Protein AF-A0A662VJW2-F1 (afdb_monomer_lite)

Sequence (137 aa):
MLLLQTQQCQNPDRDEFPTKNGEPADIYIEEFNFNGEPKRIAPWAVYIVDGKLIATATADSKVYIWNEIPKENNTPPDIMLTANGMFGTPREIWSDGERLVIGDHNAKFNCEDSENCFGTVSGTFVWKEFPNYIDEG

Radius of gyration: 16.95 Å; chains: 1; bounding box: 42×39×52 Å

Structure (mmCIF, N/CA/C/O backbone):
data_AF-A0A662VJW2-F1
#
_entry.id   AF-A0A662VJW2-F1
#
loop_
_atom_site.group_PDB
_atom_site.id
_atom_site.type_symbol
_atom_site.label_atom_id
_atom_site.label_alt_id
_atom_site.label_comp_id
_atom_site.label_asym_id
_atom_site.label_entity_id
_atom_site.label_seq_id
_atom_site.pdbx_PDB_ins_code
_atom_site.Cartn_x
_atom_site.Cartn_y
_atom_site.Cartn_z
_atom_site.occupancy
_atom_site.B_iso_or_equiv
_atom_site.auth_seq_id
_atom_site.auth_comp_id
_atom_site.auth_asym_id
_atom_site.auth_atom_id
_atom_site.pdbx_PDB_model_num
ATOM 1 N N . MET A 1 1 ? -5.758 26.450 34.525 1.00 38.97 1 MET A N 1
ATOM 2 C CA . MET A 1 1 ? -4.876 25.725 33.591 1.00 38.97 1 MET A CA 1
ATOM 3 C C . MET A 1 1 ? -5.542 24.391 33.309 1.00 38.97 1 MET A C 1
ATOM 5 O O . MET A 1 1 ? -5.443 23.487 34.123 1.00 38.97 1 MET A O 1
ATOM 9 N N . LEU A 1 2 ? -6.362 24.334 32.259 1.00 36.88 2 LEU A N 1
ATOM 10 C CA . LEU A 1 2 ? -7.053 23.113 31.854 1.00 36.88 2 LEU A CA 1
ATOM 11 C C . LEU A 1 2 ? -6.132 22.430 30.839 1.00 36.88 2 LEU A C 1
ATOM 13 O O . LEU A 1 2 ? -5.935 22.955 29.746 1.00 36.88 2 LEU A O 1
ATOM 17 N N . LEU A 1 3 ? -5.497 21.328 31.232 1.00 42.06 3 LEU A N 1
ATOM 18 C CA . LEU A 1 3 ? -4.831 20.445 30.281 1.00 42.06 3 LEU A CA 1
ATOM 19 C C . LEU A 1 3 ? -5.944 19.791 29.458 1.00 42.06 3 LEU A C 1
ATOM 21 O O . LEU A 1 3 ? -6.606 18.870 29.929 1.00 42.06 3 LEU A O 1
ATOM 25 N N . LEU A 1 4 ? -6.186 20.313 28.253 1.00 40.66 4 LEU A N 1
ATOM 26 C CA . LEU A 1 4 ? -6.821 19.552 27.184 1.00 40.66 4 LEU A CA 1
ATOM 27 C C . LEU A 1 4 ? -5.889 18.369 26.922 1.00 40.66 4 LEU A C 1
ATOM 29 O O . LEU A 1 4 ? -4.893 18.505 26.216 1.00 40.66 4 LEU A O 1
ATOM 33 N N . GLN A 1 5 ? -6.164 17.233 27.562 1.00 43.75 5 GLN A N 1
ATOM 34 C CA . GLN A 1 5 ? -5.657 15.966 27.069 1.00 43.75 5 GLN A CA 1
ATOM 35 C C . GLN A 1 5 ? -6.224 15.845 25.662 1.00 43.75 5 GLN A C 1
ATOM 37 O O . GLN A 1 5 ? -7.439 15.763 25.476 1.00 43.75 5 GLN A O 1
ATOM 42 N N . THR A 1 6 ? -5.349 15.961 24.669 1.00 46.50 6 THR A N 1
ATOM 43 C CA . THR A 1 6 ? -5.655 15.560 23.307 1.00 46.50 6 THR A CA 1
ATOM 44 C C . THR A 1 6 ? -6.275 14.173 23.403 1.00 46.50 6 THR A C 1
ATOM 46 O O . THR A 1 6 ? -5.685 13.274 24.002 1.00 46.50 6 THR A O 1
ATOM 49 N N . GLN A 1 7 ? -7.506 14.023 22.914 1.00 47.97 7 GLN A N 1
ATOM 50 C CA . GLN A 1 7 ? -8.115 12.714 22.712 1.00 47.97 7 GLN A CA 1
ATOM 51 C C . GLN A 1 7 ? -7.150 11.951 21.808 1.00 47.97 7 GLN A C 1
ATOM 53 O O . GLN A 1 7 ? -7.095 12.197 20.607 1.00 47.97 7 GLN A O 1
ATOM 58 N N . GLN A 1 8 ? -6.296 11.121 22.399 1.00 52.97 8 GLN A N 1
ATOM 59 C CA . GLN A 1 8 ? -5.485 10.212 21.619 1.00 52.97 8 GLN A CA 1
ATOM 60 C C . GLN A 1 8 ? -6.459 9.275 20.901 1.00 52.97 8 GLN A C 1
ATOM 62 O O . GLN A 1 8 ? -7.462 8.865 21.489 1.00 52.97 8 GLN A O 1
ATOM 67 N N . CYS A 1 9 ? -6.187 8.973 19.632 1.00 52.09 9 CYS A N 1
ATOM 68 C CA . CYS A 1 9 ? -6.887 7.964 18.835 1.00 52.09 9 CYS A CA 1
ATOM 69 C C . CYS A 1 9 ? -6.610 6.562 19.407 1.00 52.09 9 CYS A C 1
ATOM 71 O O . CYS A 1 9 ? -5.927 5.753 18.791 1.00 52.09 9 CYS A O 1
ATOM 73 N N . GLN A 1 10 ? -6.992 6.325 20.657 1.00 51.41 10 GLN A N 1
ATOM 74 C CA . GLN A 1 10 ? -6.700 5.107 21.394 1.00 51.41 10 GLN A CA 1
ATOM 75 C C . GLN A 1 10 ? -8.037 4.509 21.813 1.00 51.41 10 GLN A C 1
ATOM 77 O O . GLN A 1 10 ? -8.593 4.859 22.854 1.00 51.41 10 GLN A O 1
ATOM 82 N N . ASN A 1 11 ? -8.558 3.614 20.980 1.00 58.41 11 ASN A N 1
ATOM 83 C CA . ASN A 1 11 ? -9.408 2.537 21.463 1.00 58.41 11 ASN A CA 1
ATOM 84 C C . ASN A 1 11 ? -9.055 1.249 20.699 1.00 58.41 11 ASN A C 1
ATOM 86 O O . ASN A 1 11 ? -9.809 0.852 19.817 1.00 58.41 11 ASN A O 1
ATOM 90 N N . PRO A 1 12 ? -7.898 0.623 20.999 1.00 54.94 12 PRO A N 1
ATOM 91 C CA . PRO A 1 12 ? -7.424 -0.570 20.288 1.00 54.94 12 PRO A CA 1
ATOM 92 C C . PRO A 1 12 ? -8.339 -1.797 20.467 1.00 54.94 12 PRO A C 1
ATOM 94 O O . PRO A 1 12 ? -8.167 -2.789 19.769 1.00 54.94 12 PRO A O 1
ATOM 97 N N . ASP A 1 13 ? -9.319 -1.724 21.375 1.00 57.59 13 ASP A N 1
ATOM 98 C CA . ASP A 1 13 ? -10.310 -2.776 21.634 1.00 57.59 13 ASP A CA 1
ATOM 99 C C . ASP A 1 13 ? -11.638 -2.553 20.881 1.00 57.59 13 ASP A C 1
ATOM 101 O O . ASP A 1 13 ? -12.646 -3.203 21.175 1.00 57.59 13 ASP A O 1
ATOM 105 N N . ARG A 1 14 ? -11.689 -1.593 19.950 1.00 67.81 14 ARG A N 1
ATOM 106 C CA . ARG A 1 14 ? -12.900 -1.259 19.200 1.00 67.81 14 ARG A CA 1
ATOM 107 C C . ARG A 1 14 ? -12.854 -1.821 17.779 1.00 67.81 14 ARG A C 1
ATOM 109 O O . ARG A 1 14 ? -12.075 -1.366 16.959 1.00 67.81 14 ARG A O 1
ATOM 116 N N . ASP A 1 15 ? -13.799 -2.714 17.488 1.00 72.19 15 ASP A N 1
ATOM 117 C CA . ASP A 1 15 ? -14.036 -3.310 16.161 1.00 72.19 15 ASP A CA 1
ATOM 118 C C . ASP A 1 15 ? -15.402 -2.882 15.568 1.00 72.19 15 ASP A C 1
ATOM 120 O O . ASP A 1 15 ? -16.061 -3.629 14.842 1.00 72.19 15 ASP A O 1
ATOM 124 N N . GLU A 1 16 ? -15.887 -1.679 15.902 1.00 81.94 16 GLU A N 1
ATOM 125 C CA . GLU A 1 16 ? -17.221 -1.205 15.505 1.00 81.94 16 GLU A CA 1
ATOM 126 C C . GLU A 1 16 ? -17.171 0.080 14.679 1.00 81.94 16 GLU A C 1
ATOM 128 O O . GLU A 1 16 ? -16.549 1.068 15.077 1.00 81.94 16 GLU A O 1
ATOM 133 N N . PHE A 1 17 ? -17.934 0.105 13.580 1.00 86.69 17 PHE A N 1
ATOM 134 C CA . PHE A 1 17 ? -18.051 1.277 12.713 1.00 86.69 17 PHE A CA 1
ATOM 135 C C . PHE A 1 17 ? -18.492 2.533 13.495 1.00 86.69 17 PHE A C 1
ATOM 137 O O . PHE A 1 17 ? -19.345 2.426 14.385 1.00 86.69 17 PHE A O 1
ATOM 144 N N . PRO A 1 18 ? -17.971 3.733 13.167 1.00 87.81 18 PRO A N 1
ATOM 145 C CA . PRO A 1 18 ? -18.360 4.964 13.842 1.00 87.81 18 PRO A CA 1
ATOM 146 C C . PRO A 1 18 ? -19.875 5.203 13.842 1.00 87.81 18 PRO A C 1
ATOM 148 O O . PRO A 1 18 ? -20.518 5.172 12.794 1.00 87.81 18 PRO A O 1
ATOM 151 N N . THR A 1 19 ? -20.454 5.477 15.014 1.00 91.69 19 THR A N 1
ATOM 152 C CA . THR A 1 19 ? -21.907 5.688 15.186 1.00 91.69 19 THR A CA 1
ATOM 153 C C . THR A 1 19 ? -22.279 7.144 15.466 1.00 91.69 19 THR A C 1
ATOM 155 O O . THR A 1 19 ? -23.451 7.516 15.391 1.00 91.69 19 THR A O 1
ATOM 158 N N . LYS A 1 20 ? -21.291 7.999 15.754 1.00 90.38 20 LYS A N 1
ATOM 159 C CA . LYS A 1 20 ? -21.474 9.448 15.924 1.00 90.38 20 LYS A CA 1
ATOM 160 C C . LYS A 1 20 ? -20.257 10.225 15.422 1.00 90.38 20 LYS A C 1
ATOM 162 O O . LYS A 1 20 ? -19.149 9.703 15.325 1.00 90.38 20 LYS A O 1
ATOM 167 N N . ASN A 1 21 ? -20.471 11.506 15.137 1.00 91.12 21 ASN A N 1
ATOM 168 C CA . ASN A 1 21 ? -19.420 12.404 14.665 1.00 91.12 21 ASN A CA 1
ATOM 169 C C . ASN A 1 21 ? -18.296 12.553 15.701 1.00 91.12 21 ASN A C 1
ATOM 171 O O . ASN A 1 21 ? -18.565 12.707 16.893 1.00 91.12 21 ASN A O 1
ATOM 175 N N . GLY A 1 22 ? -17.051 12.593 15.220 1.00 85.50 22 GLY A N 1
ATOM 176 C CA . GLY A 1 22 ? -15.871 12.847 16.050 1.00 85.50 22 GLY A CA 1
ATOM 177 C C . GLY A 1 22 ? -15.445 11.674 16.935 1.00 85.50 22 GLY A C 1
ATOM 178 O O . GLY A 1 22 ? -14.652 11.871 17.851 1.00 85.50 22 GLY A O 1
ATOM 179 N N . GLU A 1 23 ? -15.965 10.470 16.698 1.00 86.88 23 GLU A N 1
ATOM 180 C CA . GLU A 1 23 ? -15.396 9.274 17.312 1.00 86.88 23 GLU A CA 1
ATOM 181 C C . GLU A 1 23 ? -13.955 9.040 16.836 1.00 86.88 23 GLU A C 1
ATOM 183 O O . GLU A 1 23 ? -13.666 9.263 15.658 1.00 86.88 23 GLU A O 1
ATOM 188 N N . PRO A 1 24 ? -13.051 8.611 17.737 1.00 85.56 24 PRO A N 1
ATOM 189 C CA . PRO A 1 24 ? -11.675 8.322 17.362 1.00 85.56 24 PRO A CA 1
ATOM 190 C C . PRO A 1 24 ? -11.624 7.138 16.393 1.00 85.56 24 PRO A C 1
ATOM 192 O O . PRO A 1 24 ? -12.478 6.249 16.449 1.00 85.56 24 PRO A O 1
ATOM 195 N N . ALA A 1 25 ? -10.599 7.129 15.541 1.00 87.88 25 ALA A N 1
ATOM 196 C CA . ALA A 1 25 ? -10.207 5.928 14.815 1.00 87.88 25 ALA A CA 1
ATOM 197 C C . ALA A 1 25 ? -9.697 4.860 15.798 1.00 87.88 25 ALA A C 1
ATOM 199 O O . ALA A 1 25 ? -9.149 5.209 16.849 1.00 87.88 25 ALA A O 1
ATOM 200 N N . ASP A 1 26 ? -9.855 3.587 15.436 1.00 88.00 26 ASP A N 1
ATOM 201 C CA . ASP A 1 26 ? -9.395 2.450 16.248 1.00 88.00 26 ASP A CA 1
ATOM 202 C C . ASP A 1 26 ? -7.861 2.392 16.271 1.00 88.00 26 ASP A C 1
ATOM 204 O O . ASP A 1 26 ? -7.245 2.246 17.329 1.00 88.00 26 ASP A O 1
ATOM 208 N N . ILE A 1 27 ? -7.255 2.626 15.099 1.00 89.69 27 ILE A N 1
ATOM 209 C CA . ILE A 1 27 ? -5.813 2.762 14.897 1.00 89.69 27 ILE A CA 1
ATOM 210 C C . ILE A 1 27 ? -5.472 3.957 13.996 1.00 89.69 27 ILE A C 1
ATOM 212 O O . ILE A 1 27 ? -6.297 4.449 13.222 1.00 89.69 27 ILE A O 1
ATOM 216 N N . TYR A 1 28 ? -4.213 4.381 14.037 1.00 90.38 28 TYR A N 1
ATOM 217 C CA . TYR A 1 28 ? -3.600 5.267 13.056 1.00 90.38 28 TYR A CA 1
ATOM 218 C C . TYR A 1 28 ? -2.226 4.745 12.625 1.00 90.38 28 TYR A C 1
ATOM 220 O O . TYR A 1 28 ? -1.534 4.039 13.364 1.00 90.38 28 TYR A O 1
ATOM 228 N N . ILE A 1 29 ? -1.831 5.116 11.408 1.00 90.56 29 ILE A N 1
ATOM 229 C CA . ILE A 1 29 ? -0.512 4.820 10.855 1.00 90.56 29 ILE A CA 1
ATOM 230 C C . ILE A 1 29 ? 0.052 6.125 10.295 1.00 90.56 29 ILE A C 1
ATOM 232 O O . ILE A 1 29 ? -0.382 6.604 9.247 1.00 90.56 29 ILE A O 1
ATOM 236 N N . GLU A 1 30 ? 0.988 6.722 11.024 1.00 87.56 30 GLU A N 1
ATOM 237 C CA . GLU A 1 30 ? 1.629 7.989 10.648 1.00 87.56 30 GLU A CA 1
ATOM 238 C C . GLU A 1 30 ? 3.137 7.820 10.450 1.00 87.56 30 GLU A C 1
ATOM 240 O O . GLU A 1 30 ? 3.689 8.258 9.436 1.00 87.56 30 GLU A O 1
ATOM 245 N N . GLU A 1 31 ? 3.780 7.135 11.396 1.00 85.75 31 GLU A N 1
ATOM 246 C CA . GLU A 1 31 ? 5.220 6.945 11.482 1.00 85.75 31 GLU A CA 1
ATOM 247 C C . GLU A 1 31 ? 5.514 5.605 12.139 1.00 85.75 31 GLU A C 1
ATOM 249 O O . GLU A 1 31 ? 5.039 5.337 13.236 1.00 85.75 31 GLU A O 1
ATOM 254 N N . PHE A 1 32 ? 6.330 4.774 11.507 1.00 88.06 32 PHE A N 1
ATOM 255 C CA . PHE A 1 32 ? 6.756 3.495 12.075 1.00 88.06 32 PHE A CA 1
ATOM 256 C C . PHE A 1 32 ? 8.221 3.234 11.754 1.00 88.06 32 PHE A C 1
ATOM 258 O O . PHE A 1 32 ? 8.782 3.836 10.841 1.00 88.06 32 PHE A O 1
ATOM 265 N N . ASN A 1 33 ? 8.844 2.319 12.494 1.00 87.88 33 ASN A N 1
ATOM 266 C CA . ASN A 1 33 ? 10.192 1.853 12.186 1.00 87.88 33 ASN A CA 1
ATOM 267 C C . ASN A 1 33 ? 10.106 0.570 11.364 1.00 87.88 33 ASN A C 1
ATOM 269 O O . ASN A 1 33 ? 9.606 -0.440 11.856 1.00 87.88 33 ASN A O 1
ATOM 273 N N . PHE A 1 34 ? 10.619 0.592 10.139 1.00 83.69 34 PHE A N 1
ATOM 274 C CA . PHE A 1 34 ? 10.737 -0.597 9.299 1.00 83.69 34 PHE A CA 1
ATOM 275 C C . PHE A 1 34 ? 12.212 -0.918 9.107 1.00 83.69 34 PHE A C 1
ATOM 277 O O . PHE A 1 34 ? 12.969 -0.084 8.613 1.00 83.69 34 PHE A O 1
ATOM 284 N N . ASN A 1 35 ? 12.630 -2.100 9.561 1.00 84.94 35 ASN A N 1
ATOM 285 C CA . ASN A 1 35 ? 14.033 -2.525 9.577 1.00 84.94 35 ASN A CA 1
ATOM 286 C C . ASN A 1 35 ? 14.987 -1.502 10.231 1.00 84.94 35 ASN A C 1
ATOM 288 O O . ASN A 1 35 ? 16.122 -1.337 9.801 1.00 84.94 35 ASN A O 1
ATOM 292 N N . GLY A 1 36 ? 14.523 -0.822 11.287 1.00 84.94 36 GLY A N 1
ATOM 293 C CA . GLY A 1 36 ? 15.311 0.165 12.036 1.00 84.94 36 GLY A CA 1
ATOM 294 C C . GLY A 1 36 ? 15.256 1.594 11.491 1.00 84.94 36 GLY A C 1
ATOM 295 O O . GLY A 1 36 ? 15.762 2.494 12.153 1.00 84.94 36 GLY A O 1
ATOM 296 N N . GLU A 1 37 ? 14.599 1.819 10.351 1.00 82.75 37 GLU A N 1
ATOM 297 C CA . GLU A 1 37 ? 14.493 3.141 9.731 1.00 82.75 37 GLU A CA 1
ATOM 298 C C . GLU A 1 37 ? 13.100 3.753 9.943 1.00 82.75 37 GLU A C 1
ATOM 300 O O . GLU A 1 37 ? 12.098 3.079 9.674 1.00 82.75 37 GLU A O 1
ATOM 305 N N . PRO A 1 38 ? 12.999 5.026 10.369 1.00 85.06 38 PRO A N 1
ATOM 306 C CA . PRO A 1 38 ? 11.719 5.705 10.508 1.00 85.06 38 PRO A CA 1
ATOM 307 C C . PRO A 1 38 ? 11.110 5.974 9.128 1.00 85.06 38 PRO A C 1
ATOM 309 O O . PRO A 1 38 ? 11.744 6.564 8.250 1.00 85.06 38 PRO A O 1
ATOM 312 N N . LYS A 1 39 ? 9.859 5.557 8.936 1.00 87.88 39 LYS A N 1
ATOM 313 C CA . LYS A 1 39 ? 9.106 5.684 7.687 1.00 87.88 39 LYS A CA 1
ATOM 314 C C . LYS A 1 39 ? 7.840 6.496 7.891 1.00 87.88 39 LYS A C 1
ATOM 316 O O . LYS A 1 39 ? 7.184 6.387 8.920 1.00 87.88 39 LYS A O 1
ATOM 321 N N . ARG A 1 40 ? 7.482 7.272 6.867 1.00 84.44 40 ARG A N 1
ATOM 322 C CA . ARG A 1 40 ? 6.220 8.014 6.749 1.00 84.44 40 ARG A CA 1
ATOM 323 C C . ARG A 1 40 ? 5.479 7.527 5.520 1.00 84.44 40 ARG A C 1
ATOM 325 O O . ARG A 1 40 ? 6.094 7.317 4.479 1.00 84.44 40 ARG A O 1
ATOM 332 N N . ILE A 1 41 ? 4.160 7.396 5.619 1.00 84.75 41 ILE A N 1
ATOM 333 C CA . ILE A 1 41 ? 3.363 6.903 4.492 1.00 84.75 41 ILE A CA 1
ATOM 334 C C . ILE A 1 41 ? 2.992 8.052 3.543 1.00 84.75 41 ILE A C 1
ATOM 336 O O . ILE A 1 41 ? 3.224 7.953 2.348 1.00 84.75 41 ILE A O 1
ATOM 340 N N . ALA A 1 42 ? 2.459 9.176 4.036 1.00 90.62 42 ALA A N 1
ATOM 341 C CA . ALA A 1 42 ? 1.806 10.174 3.170 1.00 90.62 42 ALA A CA 1
ATOM 342 C C . ALA A 1 42 ? 0.854 9.496 2.147 1.00 90.62 42 ALA A C 1
ATOM 344 O O . ALA A 1 42 ? 1.088 9.585 0.939 1.00 90.62 42 ALA A O 1
ATOM 345 N N . PRO A 1 43 ? -0.170 8.758 2.623 1.00 93.50 43 PRO A N 1
ATOM 346 C CA . PRO A 1 43 ? -0.943 7.851 1.785 1.00 93.50 43 PRO A CA 1
ATOM 347 C C . PRO A 1 43 ? -1.879 8.600 0.847 1.00 93.50 43 PRO A C 1
ATOM 349 O O . PRO A 1 43 ? -2.806 9.270 1.297 1.00 93.50 43 PRO A O 1
ATOM 352 N N . TRP A 1 44 ? -1.663 8.462 -0.461 1.00 96.12 44 TRP A N 1
ATOM 353 C CA . TRP A 1 44 ? -2.611 8.949 -1.467 1.00 96.12 44 TRP A CA 1
ATOM 354 C C . TRP A 1 44 ? -3.643 7.886 -1.853 1.00 96.12 44 TRP A C 1
ATOM 356 O O . TRP A 1 44 ? -4.780 8.238 -2.155 1.00 96.12 44 TRP A O 1
ATOM 366 N N . ALA A 1 45 ? -3.281 6.602 -1.779 1.00 97.31 45 ALA A N 1
ATOM 367 C CA . ALA A 1 45 ? -4.216 5.489 -1.871 1.00 97.31 45 ALA A CA 1
ATOM 368 C C . ALA A 1 45 ? -4.025 4.489 -0.728 1.00 97.31 45 ALA A C 1
ATOM 370 O O . ALA A 1 45 ? -2.906 4.193 -0.299 1.00 97.31 45 ALA A O 1
ATOM 371 N N . VAL A 1 46 ? -5.157 3.949 -0.278 1.00 97.50 46 VAL A N 1
ATOM 372 C CA . VAL A 1 46 ? -5.267 2.860 0.693 1.00 97.50 46 VAL A CA 1
ATOM 373 C C . VAL A 1 46 ? -6.304 1.871 0.165 1.00 97.50 46 VAL A C 1
ATOM 375 O O . VAL A 1 46 ? -7.331 2.284 -0.373 1.00 97.50 46 VAL A O 1
ATOM 378 N N . TYR A 1 47 ? -6.035 0.577 0.296 1.00 98.12 47 TYR A N 1
ATOM 379 C CA . TYR A 1 47 ? -6.902 -0.488 -0.198 1.00 98.12 47 TYR A CA 1
ATOM 380 C C . TYR A 1 47 ? -6.903 -1.671 0.770 1.00 98.12 47 TYR A C 1
ATOM 382 O O . TYR A 1 47 ? -5.856 -2.022 1.312 1.00 98.12 47 TYR A O 1
ATOM 390 N N . ILE A 1 48 ? -8.069 -2.283 0.978 1.00 97.75 48 ILE A N 1
ATOM 391 C CA . ILE A 1 48 ? -8.215 -3.507 1.772 1.00 97.75 48 ILE A CA 1
ATOM 392 C C . ILE A 1 48 ? -8.741 -4.613 0.866 1.00 97.75 48 ILE A C 1
ATOM 394 O O . ILE A 1 48 ? -9.727 -4.417 0.156 1.00 97.75 48 ILE A O 1
ATOM 398 N N . VAL A 1 49 ? -8.091 -5.773 0.911 1.00 98.19 49 VAL A N 1
ATOM 399 C CA . VAL A 1 49 ? -8.487 -6.973 0.165 1.00 98.19 49 VAL A CA 1
ATOM 400 C C . VAL A 1 49 ? -8.090 -8.212 0.948 1.00 98.19 49 VAL A C 1
ATOM 402 O O . VAL A 1 49 ? -6.983 -8.271 1.471 1.00 98.19 49 VAL A O 1
ATOM 405 N N . ASP A 1 50 ? -9.003 -9.173 1.085 1.00 97.31 50 ASP A N 1
ATOM 406 C CA . ASP A 1 50 ? -8.769 -10.444 1.787 1.00 97.31 50 ASP A CA 1
ATOM 407 C C . ASP A 1 50 ? -8.104 -10.301 3.169 1.00 97.31 50 ASP A C 1
ATOM 409 O O . ASP A 1 50 ? -7.215 -11.061 3.546 1.00 97.31 50 ASP A O 1
ATOM 413 N N . GLY A 1 51 ? -8.519 -9.282 3.931 1.00 96.19 51 GLY A N 1
ATOM 414 C CA . GLY A 1 51 ? -7.980 -8.984 5.262 1.00 96.19 51 GLY A CA 1
ATOM 415 C C . GLY A 1 51 ? -6.606 -8.301 5.272 1.00 96.19 51 GLY A C 1
ATOM 416 O O . GLY A 1 51 ? -6.113 -7.974 6.348 1.00 96.19 51 GLY A O 1
ATOM 417 N N . LYS A 1 52 ? -6.009 -8.040 4.106 1.00 97.75 52 LYS A N 1
ATOM 418 C CA . LYS A 1 52 ? -4.753 -7.296 3.943 1.00 97.75 52 LYS A CA 1
ATOM 419 C C . LYS A 1 52 ? -5.017 -5.806 3.834 1.00 97.75 52 LYS A C 1
ATOM 421 O O . LYS A 1 52 ? -6.003 -5.396 3.224 1.00 97.75 52 LYS A O 1
ATOM 426 N N . LEU A 1 53 ? -4.092 -5.005 4.350 1.00 97.81 53 LEU A N 1
ATOM 427 C CA . LEU A 1 53 ? -4.062 -3.559 4.156 1.00 97.81 53 LEU A CA 1
ATOM 428 C C . LEU A 1 53 ? -2.917 -3.206 3.208 1.00 97.81 53 LEU A C 1
ATOM 430 O O . LEU A 1 53 ? -1.788 -3.646 3.399 1.00 97.81 53 LEU A O 1
ATOM 434 N N . ILE A 1 54 ? -3.196 -2.385 2.204 1.00 98.25 54 ILE A N 1
ATOM 435 C CA . ILE A 1 54 ? -2.212 -1.880 1.246 1.00 98.25 54 ILE A CA 1
ATOM 436 C C . ILE A 1 54 ? -2.267 -0.360 1.291 1.00 98.25 54 ILE A C 1
ATOM 438 O O . ILE A 1 54 ? -3.346 0.221 1.177 1.00 98.25 54 ILE A O 1
ATOM 442 N N . ALA A 1 55 ? -1.117 0.293 1.420 1.00 97.56 55 ALA A N 1
ATOM 443 C CA . ALA A 1 55 ? -1.023 1.744 1.361 1.00 97.56 55 ALA A CA 1
ATOM 444 C C . ALA A 1 55 ? 0.138 2.176 0.468 1.00 97.56 55 ALA A C 1
ATOM 446 O O . ALA A 1 55 ? 1.261 1.683 0.589 1.00 97.56 55 ALA A O 1
ATOM 447 N N . THR A 1 56 ? -0.109 3.142 -0.413 1.00 97.19 56 THR A N 1
ATOM 448 C CA . THR A 1 56 ? 0.980 3.819 -1.120 1.00 97.19 56 THR A CA 1
ATOM 449 C C . THR A 1 56 ? 1.720 4.703 -0.134 1.00 97.19 56 THR A C 1
ATOM 451 O O . THR A 1 56 ? 1.092 5.538 0.513 1.00 97.19 56 THR A O 1
ATOM 454 N N . ALA A 1 57 ? 3.039 4.585 -0.066 1.00 94.94 57 ALA A N 1
ATOM 455 C CA . ALA A 1 57 ? 3.878 5.531 0.640 1.00 94.94 57 ALA A CA 1
ATOM 456 C C . ALA A 1 57 ? 4.425 6.577 -0.336 1.00 94.94 57 ALA A C 1
ATOM 458 O O . ALA A 1 57 ? 5.587 6.532 -0.747 1.00 94.94 57 ALA A O 1
ATOM 459 N N . THR A 1 58 ? 3.548 7.475 -0.789 1.00 93.56 58 THR A N 1
ATOM 460 C CA . THR A 1 58 ? 3.773 8.318 -1.973 1.00 93.56 58 THR A CA 1
ATOM 461 C C . THR A 1 58 ? 5.008 9.207 -1.841 1.00 93.56 58 THR A C 1
ATOM 463 O O . THR A 1 58 ? 5.735 9.386 -2.814 1.00 93.56 58 THR A O 1
ATOM 466 N N . ALA A 1 59 ? 5.268 9.746 -0.646 1.00 88.69 59 ALA A N 1
ATOM 467 C CA . ALA A 1 59 ? 6.443 10.582 -0.387 1.00 88.69 59 ALA A CA 1
ATOM 468 C C . ALA A 1 59 ? 7.753 9.781 -0.265 1.00 88.69 59 ALA A C 1
ATOM 470 O O . ALA A 1 59 ? 8.829 10.360 -0.370 1.00 88.69 59 ALA A O 1
ATOM 471 N N . ASP A 1 60 ? 7.661 8.469 -0.047 1.00 90.69 60 ASP A N 1
ATOM 472 C CA . ASP A 1 60 ? 8.798 7.571 0.173 1.00 90.69 60 ASP A CA 1
ATOM 473 C C . ASP A 1 60 ? 9.047 6.647 -1.036 1.00 90.69 60 ASP A C 1
ATOM 475 O O . ASP A 1 60 ? 9.857 5.722 -0.963 1.00 90.69 60 ASP A O 1
ATOM 479 N N . SER A 1 61 ? 8.345 6.881 -2.156 1.00 92.88 61 SER A N 1
ATOM 480 C CA . SER A 1 61 ? 8.426 6.074 -3.383 1.00 92.88 61 SER A CA 1
ATOM 481 C C . SER A 1 61 ? 8.254 4.570 -3.124 1.00 92.88 61 SER A C 1
ATOM 483 O O . SER A 1 61 ? 9.001 3.751 -3.654 1.00 92.88 61 SER A O 1
ATOM 485 N N . LYS A 1 62 ? 7.297 4.199 -2.270 1.00 94.56 62 LYS A N 1
ATOM 486 C CA . LYS A 1 62 ? 7.069 2.807 -1.852 1.00 94.56 62 LYS A CA 1
ATOM 487 C C . LYS 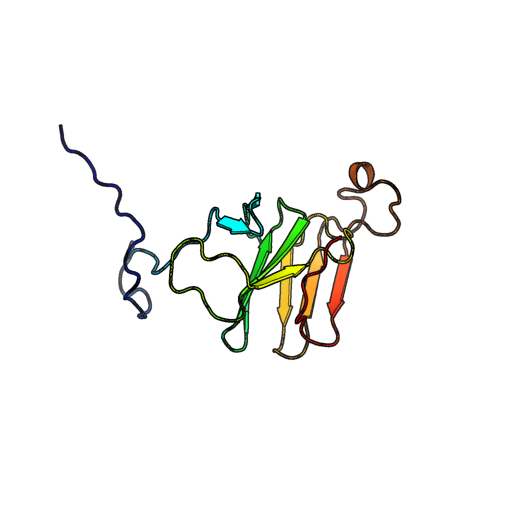A 1 62 ? 5.592 2.448 -1.847 1.00 94.56 62 LYS A C 1
ATOM 489 O O . LYS A 1 62 ? 4.723 3.319 -1.848 1.00 94.56 62 LYS A O 1
ATOM 494 N N . VAL A 1 63 ? 5.313 1.154 -1.773 1.00 96.81 63 VAL A N 1
ATOM 495 C CA . VAL A 1 63 ? 4.013 0.615 -1.361 1.00 96.81 63 VAL A CA 1
ATOM 496 C C . VAL A 1 63 ? 4.244 -0.315 -0.178 1.00 96.81 63 VAL A C 1
ATOM 498 O O . VAL A 1 63 ? 5.122 -1.174 -0.225 1.00 96.81 63 VAL A O 1
ATOM 501 N N . TYR A 1 64 ? 3.465 -0.123 0.879 1.00 96.44 64 TYR A N 1
ATOM 502 C CA . TYR A 1 64 ? 3.500 -0.929 2.090 1.00 96.44 64 TYR A CA 1
ATOM 503 C C . TYR A 1 64 ? 2.288 -1.851 2.135 1.00 96.44 64 TYR A C 1
ATOM 505 O O . TYR A 1 64 ? 1.170 -1.426 1.831 1.00 96.44 64 TYR A O 1
ATOM 513 N N . ILE A 1 65 ? 2.516 -3.109 2.502 1.00 97.19 65 ILE A N 1
ATOM 514 C CA . ILE A 1 65 ? 1.469 -4.119 2.638 1.00 97.19 65 ILE A CA 1
ATOM 515 C C . ILE A 1 65 ? 1.577 -4.746 4.025 1.00 97.19 65 ILE A C 1
ATOM 517 O O . ILE A 1 65 ? 2.638 -5.233 4.418 1.00 97.19 65 ILE A O 1
ATOM 521 N N . TRP A 1 66 ? 0.451 -4.774 4.724 1.00 97.19 66 TRP A N 1
ATOM 522 C CA . TRP A 1 66 ? 0.236 -5.593 5.904 1.00 97.19 66 TRP A CA 1
ATOM 523 C C . TRP A 1 66 ? -0.606 -6.799 5.499 1.00 97.19 66 TRP A C 1
ATOM 525 O O . TRP A 1 66 ? -1.652 -6.662 4.857 1.00 97.19 66 TRP A O 1
ATOM 535 N N . ASN A 1 67 ? -0.150 -7.990 5.867 1.00 97.44 67 ASN A N 1
ATOM 536 C CA . ASN A 1 67 ? -0.842 -9.244 5.600 1.00 97.44 67 ASN A CA 1
ATOM 537 C C . ASN A 1 67 ? -2.126 -9.405 6.417 1.00 97.44 67 ASN A C 1
ATOM 539 O O . ASN A 1 67 ? -2.949 -10.246 6.054 1.00 97.44 67 ASN A O 1
ATOM 543 N N . GLU A 1 68 ? -2.281 -8.592 7.461 1.00 96.31 68 GLU A N 1
ATOM 544 C CA . GLU A 1 68 ? -3.466 -8.437 8.298 1.00 96.31 68 GLU A CA 1
ATOM 545 C C . GLU A 1 68 ? -3.675 -6.943 8.598 1.00 96.31 68 GLU A C 1
ATOM 547 O O . GLU A 1 68 ? -2.719 -6.168 8.600 1.00 96.31 68 GLU A O 1
ATOM 552 N N . ILE A 1 69 ? -4.907 -6.513 8.875 1.00 94.62 69 ILE A N 1
ATOM 553 C CA . ILE A 1 69 ? -5.151 -5.148 9.368 1.00 94.62 69 ILE A CA 1
ATOM 554 C C . ILE A 1 69 ? -4.444 -4.984 10.731 1.00 94.62 69 ILE A C 1
ATOM 556 O O . ILE A 1 69 ? -4.655 -5.822 11.614 1.00 94.62 69 ILE A O 1
ATOM 560 N N . PRO A 1 70 ? -3.621 -3.933 10.932 1.00 93.31 70 PRO A N 1
ATOM 561 C CA . PRO A 1 70 ? -2.945 -3.703 12.205 1.00 93.31 70 PRO A CA 1
ATOM 562 C C . PRO A 1 70 ? -3.905 -3.615 13.393 1.00 93.31 70 PRO A C 1
ATOM 564 O O . PRO A 1 70 ? -5.023 -3.125 13.266 1.00 93.31 70 PRO A O 1
ATOM 567 N N . LYS A 1 71 ? -3.441 -4.049 14.566 1.00 90.81 71 LYS A N 1
ATOM 568 C CA . LYS A 1 71 ? -4.191 -3.950 15.835 1.00 90.81 71 LYS A CA 1
ATOM 569 C C . LYS A 1 71 ? -3.633 -2.886 16.773 1.00 90.81 71 LYS A C 1
ATOM 571 O O . LYS A 1 71 ? -4.264 -2.522 17.758 1.00 90.81 71 LYS A O 1
ATOM 576 N N . GLU A 1 72 ? -2.440 -2.391 16.468 1.00 90.88 72 GLU A N 1
ATOM 577 C CA . GLU A 1 72 ? -1.760 -1.365 17.241 1.00 90.88 72 GLU A CA 1
ATOM 578 C C . GLU A 1 72 ? -1.382 -0.206 16.322 1.00 90.88 72 GLU A C 1
ATOM 580 O O . GLU A 1 72 ? -1.134 -0.371 15.124 1.00 90.88 72 GLU A O 1
ATOM 585 N N . ASN A 1 73 ? -1.327 0.991 16.897 1.00 90.81 73 ASN A N 1
ATOM 586 C CA . ASN A 1 73 ? -0.872 2.165 16.168 1.00 90.81 73 ASN A CA 1
ATOM 587 C C . ASN A 1 73 ? 0.543 1.941 15.648 1.00 90.81 73 ASN A C 1
ATOM 589 O O . ASN A 1 73 ? 1.405 1.441 16.372 1.00 90.81 73 ASN A O 1
ATOM 593 N N . ASN A 1 74 ? 0.789 2.370 14.411 1.00 92.38 74 ASN A N 1
ATOM 594 C CA . ASN A 1 74 ? 2.118 2.341 13.810 1.00 92.38 74 ASN A CA 1
ATOM 595 C C . ASN A 1 74 ? 2.778 0.943 13.761 1.00 92.38 74 ASN A C 1
ATOM 597 O O . ASN A 1 74 ? 4.008 0.847 13.745 1.00 92.38 74 ASN A O 1
ATOM 601 N N . THR A 1 75 ? 1.995 -0.145 13.709 1.00 93.12 75 THR A N 1
ATOM 602 C CA . THR A 1 75 ? 2.542 -1.469 13.370 1.00 93.12 75 THR A CA 1
ATOM 603 C C . THR A 1 75 ? 3.256 -1.388 12.010 1.00 93.12 75 THR A C 1
ATOM 605 O O . THR A 1 75 ? 2.643 -0.927 11.042 1.00 93.12 75 THR A O 1
ATOM 608 N N . PRO A 1 76 ? 4.528 -1.811 11.892 1.00 94.19 76 PRO A N 1
ATOM 609 C CA . PRO A 1 76 ? 5.228 -1.834 10.609 1.00 94.19 76 PRO A CA 1
ATOM 610 C C . PRO A 1 76 ? 4.562 -2.794 9.607 1.00 94.19 76 PRO A C 1
ATOM 612 O O . PRO A 1 76 ? 3.943 -3.768 10.033 1.00 94.19 76 PRO A O 1
ATOM 615 N N . PRO A 1 77 ? 4.673 -2.544 8.291 1.00 94.81 77 PRO A N 1
ATOM 616 C CA . PRO A 1 77 ? 4.183 -3.462 7.267 1.00 94.81 77 PRO A CA 1
ATOM 617 C C . PRO A 1 77 ? 4.982 -4.765 7.258 1.00 94.81 77 PRO A C 1
ATOM 619 O O . PRO A 1 77 ? 6.096 -4.822 7.769 1.00 94.81 77 PRO A O 1
ATOM 622 N N . ASP A 1 78 ? 4.434 -5.797 6.626 1.00 95.31 78 ASP A N 1
ATOM 623 C CA . ASP A 1 78 ? 5.129 -7.069 6.406 1.00 95.31 78 ASP A CA 1
ATOM 624 C C . ASP A 1 78 ? 5.949 -7.047 5.111 1.00 95.31 78 ASP A C 1
ATOM 626 O O . ASP A 1 78 ? 6.975 -7.715 4.989 1.00 95.31 78 ASP A O 1
ATOM 630 N N . ILE A 1 79 ? 5.473 -6.289 4.120 1.00 95.25 79 ILE A N 1
ATOM 631 C CA . ILE A 1 79 ? 6.059 -6.204 2.785 1.00 95.25 79 ILE A CA 1
ATOM 632 C C . ILE A 1 79 ? 6.217 -4.736 2.391 1.00 95.25 79 ILE A C 1
ATOM 634 O O . ILE A 1 79 ? 5.323 -3.907 2.578 1.00 95.25 79 ILE A O 1
ATOM 638 N N . MET A 1 80 ? 7.363 -4.440 1.784 1.00 94.94 80 MET A N 1
ATOM 639 C CA . MET A 1 80 ? 7.684 -3.160 1.170 1.00 94.94 80 MET A CA 1
ATOM 640 C C . MET A 1 80 ? 8.034 -3.398 -0.297 1.00 94.94 80 MET A C 1
ATOM 642 O O . MET A 1 80 ? 8.917 -4.198 -0.606 1.00 94.94 80 MET A O 1
ATOM 646 N N . LEU A 1 81 ? 7.345 -2.690 -1.189 1.00 96.06 81 LEU A N 1
ATOM 647 C CA . LEU A 1 81 ? 7.598 -2.720 -2.624 1.00 96.06 81 LEU A CA 1
ATOM 648 C C . LEU A 1 81 ? 8.221 -1.404 -3.074 1.00 96.06 81 LEU A C 1
ATOM 650 O O . LEU A 1 81 ? 7.743 -0.326 -2.709 1.00 96.06 81 LEU A O 1
ATOM 654 N N . THR A 1 82 ? 9.239 -1.511 -3.919 1.00 93.75 82 THR A N 1
ATOM 655 C CA . THR A 1 82 ? 9.918 -0.384 -4.578 1.00 93.75 82 THR A CA 1
ATOM 656 C C . THR A 1 82 ? 9.802 -0.455 -6.104 1.00 93.75 82 THR A C 1
ATOM 658 O O . THR A 1 82 ? 10.080 0.533 -6.786 1.00 93.75 82 THR A O 1
ATOM 661 N N . ALA A 1 83 ? 9.369 -1.609 -6.634 1.00 92.75 83 ALA A N 1
ATOM 662 C CA . ALA A 1 83 ? 9.387 -1.940 -8.053 1.00 92.75 83 ALA A CA 1
ATOM 663 C C . ALA A 1 83 ? 10.805 -1.811 -8.632 1.00 92.75 83 ALA A C 1
ATOM 665 O O . ALA A 1 83 ? 10.994 -1.135 -9.642 1.00 92.75 83 ALA A O 1
ATOM 666 N N . ASN A 1 84 ? 11.803 -2.406 -7.969 1.00 90.12 84 ASN A N 1
ATOM 667 C CA . ASN A 1 84 ? 13.231 -2.209 -8.250 1.00 90.12 84 ASN A CA 1
ATOM 668 C C . ASN A 1 84 ? 13.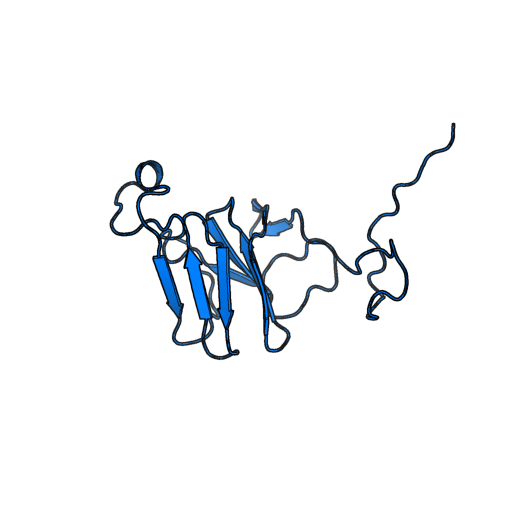608 -0.714 -8.345 1.00 90.12 84 ASN A C 1
ATOM 670 O O . ASN A 1 84 ? 14.240 -0.278 -9.308 1.00 90.12 84 ASN A O 1
ATOM 674 N N . GLY A 1 85 ? 13.116 0.098 -7.407 1.00 90.00 85 GLY A N 1
ATOM 675 C CA . GLY A 1 85 ? 13.361 1.545 -7.370 1.00 90.00 85 GLY A CA 1
ATOM 676 C C . GLY A 1 85 ? 12.601 2.379 -8.416 1.00 90.00 85 GLY A C 1
ATOM 677 O O . GLY A 1 85 ? 12.781 3.599 -8.472 1.00 90.00 85 GLY A O 1
ATOM 678 N N . MET A 1 86 ? 11.729 1.773 -9.232 1.00 90.69 86 MET A N 1
ATOM 679 C CA . MET A 1 86 ? 11.003 2.480 -10.298 1.00 90.69 86 MET A CA 1
ATOM 680 C C . MET A 1 86 ? 9.807 3.303 -9.808 1.00 90.69 86 MET A C 1
ATOM 682 O O . MET A 1 86 ? 9.276 4.117 -10.571 1.00 90.69 86 MET A O 1
ATOM 686 N N . PHE A 1 87 ? 9.363 3.129 -8.563 1.00 92.94 87 PHE A N 1
ATOM 687 C CA . PHE A 1 87 ? 8.339 4.004 -8.003 1.00 92.94 87 PHE A CA 1
ATOM 688 C C . PHE A 1 87 ? 8.843 5.446 -7.869 1.00 92.94 87 PHE A C 1
ATOM 690 O O . PHE A 1 87 ? 9.955 5.715 -7.411 1.00 92.94 87 PHE A O 1
ATOM 697 N N . GLY A 1 88 ? 7.991 6.393 -8.246 1.00 93.19 88 GLY A N 1
ATOM 698 C CA . GLY A 1 88 ? 8.137 7.816 -7.976 1.00 93.19 88 GLY A CA 1
ATOM 699 C C . GLY A 1 88 ? 7.118 8.261 -6.945 1.00 93.19 88 GLY A C 1
ATOM 700 O O . GLY A 1 88 ? 7.452 8.394 -5.769 1.00 93.19 88 GLY A O 1
ATOM 701 N N . THR A 1 89 ? 5.875 8.467 -7.379 1.00 94.31 89 THR A N 1
ATOM 702 C CA . THR A 1 89 ? 4.744 8.823 -6.514 1.00 94.31 89 THR A CA 1
ATOM 703 C C . THR A 1 89 ? 3.565 7.893 -6.796 1.00 94.31 89 THR A C 1
ATOM 705 O O . THR A 1 89 ? 2.642 8.294 -7.516 1.00 94.31 89 THR A O 1
ATOM 708 N N . PRO A 1 90 ? 3.567 6.665 -6.247 1.00 96.00 90 PRO A N 1
ATOM 709 C CA . PRO A 1 90 ? 2.438 5.753 -6.385 1.00 96.00 90 PRO A CA 1
ATOM 710 C C . PRO A 1 90 ? 1.194 6.364 -5.730 1.00 96.00 90 PRO A C 1
ATOM 712 O O . PRO A 1 90 ? 1.283 6.928 -4.633 1.00 96.00 90 PRO A O 1
ATOM 715 N N . ARG A 1 91 ? 0.052 6.315 -6.424 1.00 96.06 91 ARG A N 1
ATOM 716 C CA . ARG A 1 91 ? -1.197 7.010 -6.044 1.00 96.06 91 ARG A CA 1
ATOM 717 C C . ARG A 1 91 ? -2.464 6.212 -6.302 1.00 96.06 91 ARG A C 1
ATOM 719 O O . ARG A 1 91 ? -3.515 6.611 -5.816 1.00 96.06 91 ARG A O 1
ATOM 726 N N . GLU A 1 92 ? -2.383 5.104 -7.028 1.00 97.81 92 GLU A N 1
ATOM 727 C CA . GLU A 1 92 ? -3.519 4.214 -7.242 1.00 97.81 92 GLU A CA 1
ATOM 728 C C . GLU A 1 92 ? -3.176 2.782 -6.827 1.00 97.81 92 GLU A C 1
ATOM 730 O O . GLU A 1 92 ? -2.054 2.319 -7.030 1.00 97.81 92 GLU A O 1
ATOM 735 N N . ILE A 1 93 ? -4.164 2.074 -6.273 1.00 98.56 93 ILE A N 1
ATOM 736 C CA . ILE A 1 93 ? -4.081 0.651 -5.928 1.00 98.56 93 ILE A CA 1
ATOM 737 C C . ILE A 1 93 ? -5.326 -0.053 -6.473 1.00 98.56 93 ILE A C 1
ATOM 739 O O . ILE A 1 93 ? -6.445 0.423 -6.284 1.00 98.56 93 ILE A O 1
ATOM 743 N N . TRP A 1 94 ? -5.137 -1.216 -7.093 1.00 98.56 94 TRP A N 1
ATOM 744 C CA . TRP A 1 94 ? -6.189 -2.203 -7.324 1.00 98.56 94 TRP A CA 1
ATOM 745 C C . TRP A 1 94 ? -5.665 -3.603 -7.010 1.00 98.56 94 TRP A C 1
ATOM 747 O O . TRP A 1 94 ? -4.521 -3.928 -7.326 1.00 98.56 94 TRP A O 1
ATOM 757 N N . SER A 1 95 ? -6.504 -4.443 -6.411 1.00 98.56 95 SER A N 1
ATOM 758 C CA . SER A 1 95 ? -6.197 -5.852 -6.183 1.00 98.56 95 SER A CA 1
ATOM 759 C C . SER A 1 95 ? -7.478 -6.674 -6.055 1.00 98.56 95 SER A C 1
ATOM 761 O O . SER A 1 95 ? -8.509 -6.177 -5.594 1.00 98.56 95 SER A O 1
ATOM 763 N N . ASP A 1 96 ? -7.391 -7.935 -6.456 1.00 98.19 96 ASP A N 1
ATOM 764 C CA . ASP A 1 96 ? -8.411 -8.972 -6.287 1.00 98.19 96 ASP A CA 1
ATOM 765 C C . ASP A 1 96 ? -7.952 -10.099 -5.345 1.00 98.19 96 ASP A C 1
ATOM 767 O O . ASP A 1 96 ? -8.543 -11.173 -5.358 1.00 98.19 96 ASP A O 1
ATOM 771 N N . GLY A 1 97 ? -6.881 -9.876 -4.576 1.00 97.38 97 GLY A N 1
ATOM 772 C CA . GLY A 1 97 ? -6.295 -10.868 -3.669 1.00 97.38 97 GLY A CA 1
ATOM 773 C C . GLY A 1 97 ? -5.271 -11.794 -4.327 1.00 97.38 97 GLY A C 1
ATOM 774 O O . GLY A 1 97 ? -4.347 -12.260 -3.665 1.00 97.38 97 GLY A O 1
ATOM 775 N N . GLU A 1 98 ? -5.359 -11.993 -5.644 1.00 97.88 98 GLU A N 1
ATOM 776 C CA . GLU A 1 98 ? -4.408 -12.799 -6.418 1.00 97.88 98 GLU A CA 1
ATOM 777 C C . GLU A 1 98 ? -3.406 -11.940 -7.191 1.00 97.88 98 GLU A C 1
ATOM 779 O O . GLU A 1 98 ? -2.297 -12.384 -7.471 1.00 97.88 98 GLU A O 1
A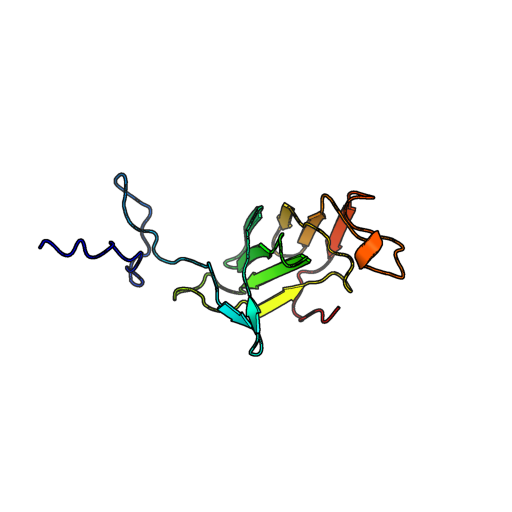TOM 784 N N . ARG A 1 99 ? -3.780 -10.711 -7.555 1.00 98.38 99 ARG A N 1
ATOM 785 C CA . ARG A 1 99 ? -3.000 -9.781 -8.381 1.00 98.38 99 ARG A CA 1
ATOM 786 C C . ARG A 1 99 ? -2.943 -8.410 -7.730 1.00 98.38 99 ARG A C 1
ATOM 788 O O . ARG A 1 99 ? -3.820 -8.041 -6.949 1.00 98.38 99 ARG A O 1
ATOM 795 N N . LEU A 1 100 ? -1.935 -7.624 -8.093 1.00 98.62 100 LEU A N 1
ATOM 796 C CA . LEU A 1 100 ? -1.779 -6.249 -7.618 1.00 98.62 100 LEU A CA 1
ATOM 797 C C . LEU A 1 100 ? -1.451 -5.319 -8.783 1.00 98.62 100 LEU A C 1
ATOM 799 O O . LEU A 1 100 ? -0.578 -5.609 -9.601 1.00 98.62 100 LEU A O 1
ATOM 803 N N . VAL A 1 101 ? -2.136 -4.181 -8.831 1.00 98.62 101 VAL A N 1
ATOM 804 C CA . VAL A 1 101 ? -1.874 -3.099 -9.776 1.00 98.62 101 VAL A CA 1
ATOM 805 C C . VAL A 1 101 ? -1.630 -1.817 -8.999 1.00 98.62 101 VAL A C 1
ATOM 807 O O . VAL A 1 101 ? -2.458 -1.422 -8.179 1.00 98.62 101 VAL A O 1
ATOM 810 N N . ILE A 1 102 ? -0.507 -1.163 -9.284 1.00 98.44 102 ILE A N 1
ATOM 811 C CA . ILE A 1 102 ? -0.150 0.137 -8.719 1.00 98.44 102 ILE A CA 1
ATOM 812 C C . ILE A 1 102 ? -0.051 1.149 -9.850 1.00 98.44 102 ILE A C 1
ATOM 814 O O . ILE A 1 102 ? 0.730 0.966 -10.786 1.00 98.44 102 ILE A O 1
ATO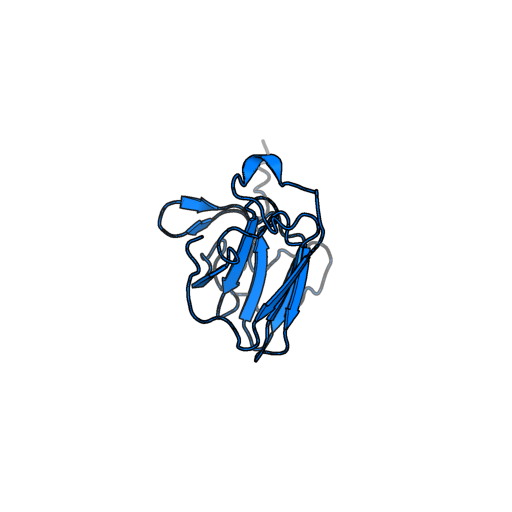M 818 N N . GLY A 1 103 ? -0.841 2.213 -9.762 1.00 97.75 103 GLY A N 1
ATOM 819 C CA . GLY A 1 103 ? -0.680 3.386 -10.612 1.00 97.75 103 GLY A CA 1
ATOM 820 C C . GLY A 1 103 ? 0.270 4.385 -9.959 1.00 97.75 103 GLY A C 1
ATOM 821 O O . GLY A 1 103 ? 0.227 4.613 -8.744 1.00 97.75 103 GLY A O 1
ATOM 822 N N . ASP A 1 104 ? 1.174 4.937 -10.761 1.00 96.00 104 ASP A N 1
ATOM 823 C CA . ASP A 1 104 ? 2.170 5.904 -10.321 1.00 96.00 104 ASP A CA 1
ATOM 824 C C . ASP A 1 104 ? 2.184 7.109 -11.255 1.00 96.00 104 ASP A C 1
ATOM 826 O O . ASP A 1 104 ? 2.441 7.002 -12.455 1.00 96.00 104 ASP A O 1
ATOM 830 N N . HIS A 1 105 ? 1.918 8.280 -10.687 1.00 94.12 105 HIS A N 1
ATOM 831 C CA . HIS A 1 105 ? 1.832 9.522 -11.443 1.00 94.12 105 HIS A CA 1
ATOM 832 C C . HIS A 1 105 ? 3.196 10.001 -11.961 1.00 94.12 105 HIS A C 1
ATOM 834 O O . HIS A 1 105 ? 3.234 10.678 -12.986 1.00 94.12 105 HIS A O 1
ATOM 840 N N . ASN A 1 106 ? 4.293 9.640 -11.286 1.00 92.88 106 ASN A N 1
ATOM 841 C CA . ASN A 1 106 ? 5.655 10.107 -11.554 1.00 92.88 106 ASN A CA 1
ATOM 842 C C . ASN A 1 106 ? 6.660 8.935 -11.618 1.00 92.88 106 ASN A C 1
ATOM 844 O O . ASN A 1 106 ? 7.767 9.057 -11.087 1.00 92.88 106 ASN A O 1
ATOM 848 N N . ALA A 1 107 ? 6.276 7.806 -12.221 1.00 92.12 107 ALA A N 1
ATOM 849 C CA . ALA A 1 107 ? 7.110 6.610 -12.346 1.00 92.12 107 ALA A CA 1
ATOM 850 C C . ALA A 1 107 ? 8.495 6.912 -12.953 1.00 92.12 107 ALA A C 1
ATOM 852 O O . ALA A 1 107 ? 8.649 7.814 -13.776 1.00 92.12 107 ALA A O 1
ATOM 853 N N . LYS A 1 108 ? 9.505 6.120 -12.580 1.00 89.06 108 LYS A N 1
ATOM 854 C CA . LYS A 1 108 ? 10.911 6.324 -12.961 1.00 89.06 108 LYS A CA 1
ATOM 855 C C . LYS A 1 108 ? 11.391 5.328 -14.031 1.00 89.06 108 LYS A C 1
ATOM 857 O O . LYS A 1 108 ? 12.402 4.654 -13.852 1.00 89.06 108 LYS A O 1
ATOM 862 N N . PHE A 1 109 ? 10.653 5.174 -15.133 1.00 84.50 109 PHE A N 1
ATOM 863 C CA . PHE A 1 109 ? 11.057 4.246 -16.203 1.00 84.50 109 PHE A CA 1
ATOM 864 C C . PHE A 1 109 ? 12.318 4.719 -16.942 1.00 84.50 109 PHE A C 1
ATOM 866 O O . PHE A 1 109 ? 12.426 5.893 -17.281 1.00 84.50 109 PHE A O 1
ATOM 873 N N . ASN A 1 110 ? 13.208 3.781 -17.297 1.00 72.44 110 ASN A N 1
ATOM 874 C CA . ASN A 1 110 ? 14.401 4.011 -18.132 1.00 72.44 110 ASN A CA 1
ATOM 875 C C . ASN A 1 110 ? 15.362 5.092 -17.605 1.00 72.44 110 ASN A C 1
ATOM 877 O O . ASN A 1 110 ? 15.980 5.811 -18.391 1.00 72.44 110 ASN A O 1
ATOM 881 N N . CYS A 1 111 ? 15.490 5.206 -16.286 1.00 66.88 111 CYS A N 1
ATOM 882 C CA . CYS A 1 111 ? 16.330 6.209 -15.652 1.00 66.88 111 CYS A CA 1
ATOM 883 C C . CYS A 1 111 ? 17.481 5.544 -14.901 1.00 66.88 111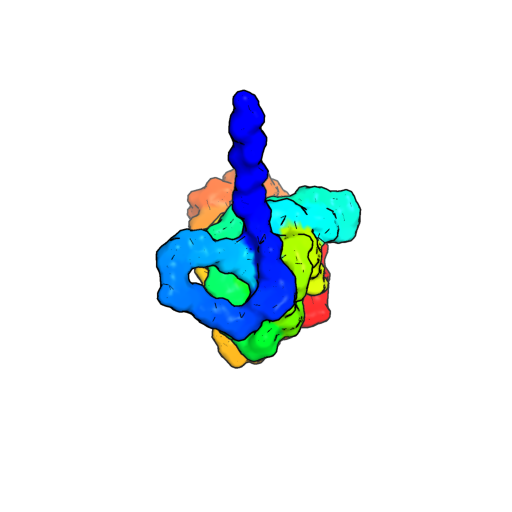 CYS A C 1
ATOM 885 O O . CYS A 1 111 ? 17.259 4.878 -13.895 1.00 66.88 111 CYS A O 1
ATOM 887 N N . GLU A 1 112 ? 18.701 5.726 -15.410 1.00 59.88 112 GLU A N 1
ATOM 888 C CA . GLU A 1 112 ? 19.932 5.261 -14.751 1.00 59.88 112 GLU A CA 1
ATOM 889 C C . GLU A 1 112 ? 20.241 6.091 -13.489 1.00 59.88 112 GLU A C 1
ATOM 891 O O . GLU A 1 112 ? 20.764 5.545 -12.524 1.00 59.88 112 GLU A O 1
ATOM 896 N N . ASP A 1 113 ? 19.811 7.363 -13.454 1.00 61.44 113 ASP A N 1
ATOM 897 C CA . ASP A 1 113 ? 19.922 8.265 -12.299 1.00 61.44 113 ASP A CA 1
ATOM 898 C C . ASP A 1 113 ? 18.528 8.679 -11.786 1.00 61.44 113 ASP A C 1
ATOM 900 O O . ASP A 1 113 ? 17.832 9.518 -12.373 1.00 61.44 113 ASP A O 1
ATOM 904 N N . SER A 1 114 ? 18.107 8.100 -10.658 1.00 57.22 114 SER A N 1
ATOM 905 C CA . SER A 1 114 ? 16.757 8.242 -10.088 1.00 57.22 114 SER A CA 1
ATOM 906 C C . SER A 1 114 ? 16.375 9.664 -9.651 1.00 57.22 114 SER A C 1
ATOM 908 O O . SER A 1 114 ? 15.187 9.949 -9.491 1.00 57.22 114 SER A O 1
ATOM 910 N N . GLU A 1 115 ? 17.349 10.559 -9.457 1.00 61.22 115 GLU A N 1
ATOM 911 C CA . GLU A 1 115 ? 17.118 11.936 -8.992 1.00 61.22 115 GLU A CA 1
ATOM 912 C C . GLU A 1 115 ? 16.567 12.862 -10.091 1.00 61.22 115 GLU A C 1
ATOM 914 O O . GLU A 1 115 ? 15.775 13.756 -9.799 1.00 61.22 115 GLU A O 1
ATOM 919 N N . ASN A 1 116 ? 16.903 12.619 -11.365 1.00 61.44 116 ASN A N 1
ATOM 920 C CA . ASN A 1 116 ? 16.499 13.479 -12.491 1.00 61.44 116 ASN A CA 1
ATOM 921 C C . ASN A 1 116 ? 15.236 12.996 -13.228 1.00 61.44 116 ASN A C 1
ATOM 923 O O . ASN A 1 116 ? 14.781 13.638 -14.173 1.00 61.44 116 ASN A O 1
ATOM 927 N N . CYS A 1 117 ? 14.665 11.864 -12.812 1.00 68.00 117 CYS A N 1
ATOM 928 C CA . CYS A 1 117 ? 13.562 11.204 -13.516 1.00 68.00 117 CYS A CA 1
ATOM 929 C C . CYS A 1 117 ? 12.166 11.569 -12.985 1.00 68.00 117 CYS A C 1
ATOM 931 O O . CYS A 1 117 ? 11.141 11.202 -13.569 1.00 68.00 117 CYS A O 1
ATOM 933 N N . PHE A 1 118 ? 12.111 12.276 -11.856 1.00 67.00 118 PHE A N 1
ATOM 934 C CA . PHE A 1 118 ? 10.872 12.524 -11.135 1.00 67.00 118 PHE A CA 1
ATOM 935 C C . PHE A 1 118 ? 9.879 13.343 -11.975 1.00 67.00 118 PHE A C 1
ATOM 937 O O . PHE A 1 118 ? 10.142 14.488 -12.336 1.00 67.00 118 PHE A O 1
ATOM 944 N N . GLY A 1 119 ? 8.713 12.759 -12.260 1.00 63.50 119 GLY A N 1
ATOM 945 C CA . GLY A 1 119 ? 7.602 13.448 -12.930 1.00 63.50 119 GLY A CA 1
ATOM 946 C C . GLY A 1 119 ? 7.692 13.521 -14.451 1.00 63.50 119 GLY A C 1
ATOM 947 O O . GLY A 1 119 ? 7.003 14.336 -15.060 1.00 63.50 119 GLY A O 1
ATOM 948 N N . THR A 1 120 ? 8.521 12.682 -15.073 1.00 67.75 120 THR A N 1
ATOM 949 C CA . THR A 1 120 ? 8.654 12.649 -16.538 1.00 67.75 120 THR A CA 1
ATOM 950 C C . THR A 1 120 ? 7.628 11.738 -17.217 1.00 67.75 120 THR A C 1
ATOM 952 O O . THR A 1 120 ? 7.237 12.009 -18.352 1.00 67.75 120 THR A O 1
ATOM 955 N N . VAL A 1 121 ? 7.147 10.696 -16.527 1.00 82.25 121 VAL A N 1
ATOM 956 C CA . VAL A 1 121 ? 6.170 9.728 -17.047 1.00 82.25 121 VAL A CA 1
ATOM 957 C C . VAL A 1 121 ? 5.228 9.229 -15.949 1.00 82.25 121 VAL A C 1
ATOM 959 O O . VAL A 1 121 ? 5.614 9.107 -14.788 1.00 82.25 121 VAL A O 1
ATOM 962 N N . SER A 1 122 ? 3.992 8.904 -16.327 1.00 90.06 122 SER A N 1
ATOM 963 C CA . SER A 1 122 ? 3.092 8.102 -15.493 1.00 90.06 122 SER A CA 1
ATOM 964 C C . SER A 1 122 ? 3.222 6.626 -15.863 1.00 90.06 122 SER A C 1
ATOM 966 O O . SER A 1 122 ? 3.549 6.285 -17.002 1.00 90.06 122 SER A O 1
ATOM 968 N N . GLY A 1 123 ? 2.972 5.746 -14.902 1.00 92.62 123 GLY A N 1
ATOM 969 C CA . GLY A 1 123 ? 3.175 4.317 -15.048 1.00 92.62 123 GLY A CA 1
ATOM 970 C C . GLY A 1 123 ? 2.127 3.477 -14.352 1.00 92.62 123 GLY A C 1
ATOM 971 O O . GLY A 1 123 ? 1.410 3.926 -13.461 1.00 92.62 123 GLY A O 1
ATOM 972 N N . THR A 1 124 ? 2.062 2.220 -14.769 1.00 96.19 124 THR A N 1
ATOM 973 C CA . THR A 1 124 ? 1.267 1.194 -14.106 1.00 96.19 124 THR A CA 1
ATOM 974 C C . THR A 1 124 ? 2.133 -0.039 -13.925 1.00 96.19 124 THR A C 1
ATOM 976 O O . THR A 1 124 ? 2.682 -0.569 -14.891 1.00 96.19 124 THR A O 1
ATOM 979 N N . PHE A 1 125 ? 2.246 -0.490 -12.684 1.00 96.88 125 PHE A N 1
ATOM 980 C CA . PHE A 1 125 ? 2.985 -1.680 -12.295 1.00 96.88 125 PHE A CA 1
ATOM 981 C C . PHE A 1 125 ? 1.988 -2.797 -12.021 1.00 96.88 125 PHE A C 1
ATOM 983 O O . PHE A 1 125 ? 1.014 -2.588 -11.299 1.00 96.88 125 PHE A O 1
ATOM 990 N N . VAL A 1 126 ? 2.207 -3.966 -12.622 1.00 98.00 126 VAL A N 1
ATOM 991 C CA . VAL A 1 126 ? 1.294 -5.109 -12.522 1.00 98.00 126 VAL A CA 1
ATOM 992 C C . VAL A 1 126 ? 2.059 -6.320 -12.018 1.00 98.00 126 VAL A C 1
ATOM 994 O O . VAL A 1 126 ? 2.914 -6.859 -12.722 1.00 98.00 126 VAL A O 1
ATOM 997 N N . TRP A 1 127 ? 1.684 -6.793 -10.837 1.00 98.06 127 TRP A N 1
ATOM 998 C CA . TRP A 1 127 ? 2.053 -8.110 -10.349 1.00 98.06 127 TRP A CA 1
ATOM 999 C C . TRP A 1 127 ? 0.942 -9.094 -10.707 1.00 98.06 127 TRP A C 1
ATOM 1001 O O . TRP A 1 127 ? -0.219 -8.919 -10.329 1.00 98.06 127 TRP A O 1
ATOM 1011 N N . LYS A 1 128 ? 1.304 -10.130 -11.470 1.00 97.88 128 LYS A N 1
ATOM 1012 C CA . LYS A 1 128 ? 0.386 -11.212 -11.869 1.00 97.88 128 LYS A CA 1
ATOM 1013 C C . LYS A 1 128 ? 0.086 -12.196 -10.737 1.00 97.88 128 LYS A C 1
ATOM 1015 O O . LYS A 1 128 ? -0.823 -13.001 -10.888 1.00 97.88 128 LYS A O 1
ATOM 1020 N N . GLU A 1 129 ? 0.853 -12.113 -9.658 1.00 97.44 129 GLU A N 1
ATOM 1021 C CA . GLU A 1 129 ? 0.698 -12.867 -8.419 1.00 97.44 129 GLU A CA 1
ATOM 1022 C C . GLU A 1 129 ? 0.892 -11.895 -7.255 1.00 97.44 129 GLU A C 1
ATOM 1024 O O . GLU A 1 129 ? 1.736 -10.999 -7.339 1.00 97.44 129 GLU A O 1
ATOM 1029 N N . PHE A 1 130 ? 0.116 -12.043 -6.185 1.00 97.12 130 PHE A N 1
ATOM 1030 C CA . PHE A 1 130 ? 0.186 -11.133 -5.053 1.00 97.12 130 PHE A CA 1
ATOM 1031 C C . PHE A 1 130 ? 1.572 -11.227 -4.388 1.00 97.12 130 PHE A C 1
ATOM 1033 O O . PHE A 1 130 ? 2.021 -12.336 -4.080 1.00 97.12 130 PHE A O 1
ATOM 1040 N N . PRO A 1 131 ? 2.271 -10.100 -4.161 1.00 95.38 131 PRO A N 1
ATOM 1041 C CA . PRO A 1 131 ? 3.617 -10.128 -3.598 1.00 95.38 131 PRO A CA 1
ATOM 1042 C C . PRO A 1 131 ? 3.666 -10.781 -2.214 1.00 95.38 131 PRO A C 1
ATOM 1044 O O . PRO A 1 131 ? 2.810 -10.539 -1.367 1.00 95.38 131 PRO A O 1
ATOM 1047 N N . ASN A 1 132 ? 4.706 -11.579 -1.975 1.00 93.31 132 ASN A N 1
ATOM 1048 C CA . ASN A 1 132 ? 4.974 -12.257 -0.700 1.00 93.31 132 ASN A CA 1
ATOM 1049 C C . ASN A 1 132 ? 6.436 -12.090 -0.236 1.00 93.31 132 ASN A C 1
ATOM 1051 O O . ASN A 1 132 ? 6.924 -12.857 0.592 1.00 93.31 132 ASN A O 1
ATOM 1055 N N . TYR A 1 133 ? 7.133 -11.098 -0.790 1.00 89.12 133 TYR A N 1
ATOM 1056 C CA . TYR A 1 133 ? 8.549 -10.820 -0.573 1.00 89.12 133 TYR A CA 1
ATOM 1057 C C . TYR A 1 133 ? 8.773 -9.311 -0.428 1.00 89.12 133 TYR A C 1
ATOM 1059 O O . TYR A 1 133 ? 7.961 -8.515 -0.899 1.00 89.12 133 TYR A O 1
ATOM 1067 N N . ILE A 1 134 ? 9.882 -8.923 0.201 1.00 85.69 134 ILE A N 1
ATOM 1068 C CA . ILE A 1 134 ? 10.348 -7.531 0.253 1.00 85.69 134 ILE A CA 1
ATOM 1069 C C . ILE A 1 134 ? 11.209 -7.261 -0.983 1.00 85.69 134 ILE A C 1
ATOM 1071 O O . ILE A 1 134 ? 12.100 -8.051 -1.293 1.00 85.69 134 ILE A O 1
ATOM 1075 N N . ASP A 1 135 ? 10.945 -6.152 -1.673 1.00 81.56 135 ASP A N 1
ATOM 1076 C CA . ASP A 1 135 ? 11.714 -5.704 -2.836 1.00 81.56 135 ASP A CA 1
ATOM 1077 C C . ASP A 1 135 ? 12.657 -4.556 -2.440 1.00 81.56 135 ASP A C 1
ATOM 1079 O O . ASP A 1 135 ? 12.243 -3.393 -2.349 1.00 81.56 135 ASP A O 1
ATOM 1083 N N . GLU A 1 136 ? 13.915 -4.897 -2.153 1.00 63.41 136 GLU A N 1
ATOM 1084 C CA . GLU A 1 136 ? 14.985 -3.946 -1.832 1.00 63.41 136 GLU A CA 1
ATOM 1085 C C . GLU A 1 136 ? 15.560 -3.344 -3.124 1.0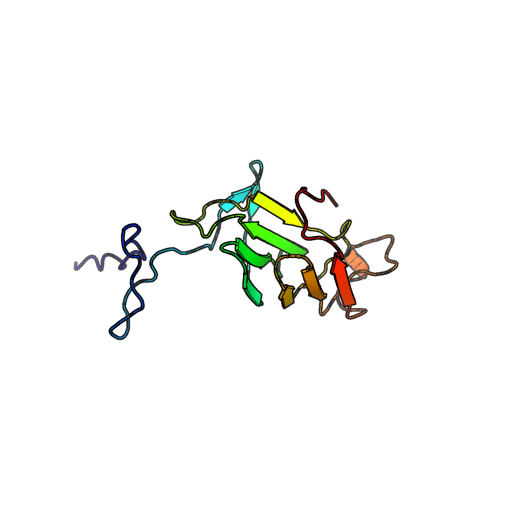0 63.41 136 GLU A C 1
ATOM 1087 O O . GLU A 1 136 ? 16.590 -3.783 -3.636 1.00 63.41 136 GLU A O 1
ATOM 1092 N N . GLY A 1 137 ? 14.840 -2.364 -3.670 1.00 57.12 137 GLY A N 1
ATOM 1093 C CA . GLY A 1 137 ? 15.295 -1.499 -4.761 1.00 57.12 137 GLY A CA 1
ATOM 1094 C C . GLY A 1 137 ? 15.926 -0.207 -4.270 1.00 57.12 137 GLY A C 1
ATOM 1095 O O . GLY A 1 137 ? 15.652 0.195 -3.113 1.00 57.12 137 GLY A O 1
#

Foldseek 3Di:
DDPPPDPPLDDLVDPDDDPDPPRRHNEEAAWAADPNDIAGQPFLDWDDEPQKIWTHSQCVLKIFIAPHDDSYYNDGGPEIDNVLVQGHGWRDWDDHQFKIKTKGQFGQPPDPPSVPRGRPDIDMDIDNGDDDHYDPD

pLDDT: mean 85.45, std 15.78, range [36.88, 98.62]

Secondary structure (DSSP, 8-state):
--------S--TT--S---STTPPPS---SEEEETTEEEE---S-EEEETTEEEEEEGGGTEEEEESS--SSTTPPPSEEE-TTTT-S-EEEEEE-SS-EEEEEEEE-TT-SSTTS-TTSEEEEEEESS---S----